Protein AF-A0A8H8SBA2-F1 (afdb_monomer)

Solvent-accessible surface area (backbone atoms only — not comparable to full-atom values): 4341 Å² total; per-residue 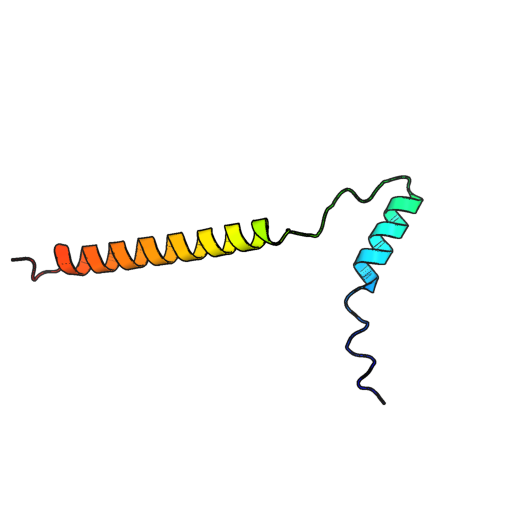(Å²): 139,80,81,74,68,75,79,66,72,83,61,61,64,68,52,49,54,42,55,54,35,47,73,74,73,39,76,80,78,78,74,86,68,73,46,74,69,53,54,49,51,54,52,51,53,53,52,50,53,55,51,52,52,50,50,51,49,52,48,44,49,69,65,66,36,102,75,55,125

Organism: NCBI:txid215460

Foldseek 3Di:
DDPPPPVPPPPPPVVVVQVVCVVVVHHPPDPPDCDPVNVVVVVVVVVVVVVVVVVVVVVCCVCVPPPND

Structure (mmCIF, N/CA/C/O backbone):
data_AF-A0A8H8SBA2-F1
#
_entry.id   AF-A0A8H8SBA2-F1
#
loop_
_atom_site.group_PDB
_atom_site.id
_atom_site.type_symbol
_atom_site.label_atom_id
_atom_site.label_alt_id
_atom_site.label_comp_id
_atom_site.label_asym_id
_atom_site.label_entity_id
_atom_site.label_seq_id
_atom_site.pdbx_PDB_ins_code
_atom_site.Cartn_x
_atom_site.Cartn_y
_atom_site.Cartn_z
_atom_site.occupancy
_atom_site.B_iso_or_equiv
_atom_site.auth_seq_id
_atom_site.auth_comp_id
_atom_site.auth_asym_id
_atom_site.auth_atom_id
_atom_site.pdbx_PDB_model_num
ATOM 1 N N . MET A 1 1 ? -34.992 -19.272 1.888 1.00 48.91 1 MET A N 1
ATOM 2 C CA . MET A 1 1 ? -33.618 -19.796 1.742 1.00 48.91 1 MET A CA 1
ATOM 3 C C . MET A 1 1 ? -32.936 -18.941 0.674 1.00 48.91 1 MET A C 1
ATOM 5 O O . MET A 1 1 ? -33.223 -19.126 -0.494 1.00 48.91 1 MET A O 1
ATOM 9 N N . SER A 1 2 ? -32.432 -17.758 1.014 1.00 51.09 2 SER A N 1
ATOM 10 C CA . SER A 1 2 ? -31.088 -17.462 1.544 1.00 51.09 2 SER A CA 1
ATOM 11 C C . SER A 1 2 ? -30.296 -16.710 0.463 1.00 51.09 2 SER A C 1
ATOM 13 O O . SER A 1 2 ? -29.637 -17.297 -0.384 1.00 51.09 2 SER A O 1
ATOM 15 N N . VAL A 1 3 ? -30.455 -15.385 0.460 1.00 61.72 3 VAL A N 1
ATOM 16 C CA . VAL A 1 3 ? -29.475 -14.435 -0.113 1.00 61.72 3 VAL A CA 1
ATOM 17 C C . VAL A 1 3 ? -29.015 -13.431 0.959 1.00 61.72 3 VAL A C 1
ATOM 19 O O . VAL A 1 3 ? -28.091 -12.665 0.741 1.00 61.72 3 VAL A O 1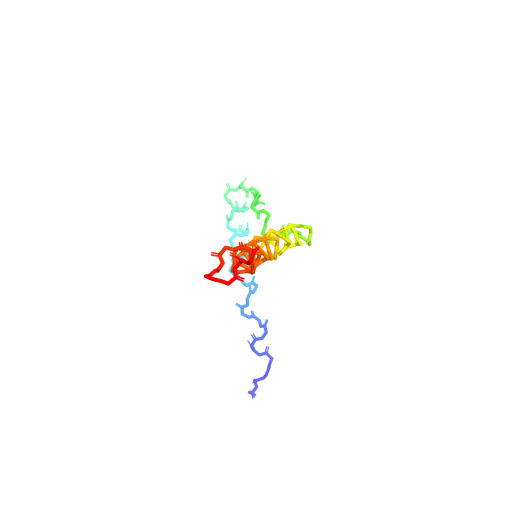
ATOM 22 N N . VAL A 1 4 ? -29.643 -13.471 2.145 1.00 61.97 4 VAL A N 1
ATOM 23 C CA . VAL A 1 4 ? -29.408 -12.570 3.288 1.00 61.97 4 VAL A CA 1
ATOM 24 C C . VAL A 1 4 ? -28.340 -13.125 4.253 1.00 61.97 4 VAL A C 1
ATOM 26 O O . VAL A 1 4 ? -27.822 -12.382 5.082 1.00 61.97 4 VAL A O 1
ATOM 29 N N . ASP A 1 5 ? -27.962 -14.406 4.137 1.00 59.91 5 ASP A N 1
ATOM 30 C CA . ASP A 1 5 ? -27.013 -15.065 5.056 1.00 59.91 5 ASP A CA 1
ATOM 31 C C . ASP A 1 5 ? -25.531 -14.865 4.686 1.00 59.91 5 ASP A C 1
ATOM 33 O O . ASP A 1 5 ? -24.656 -15.043 5.531 1.00 59.91 5 ASP A O 1
ATOM 37 N N . ILE A 1 6 ? -25.222 -14.466 3.447 1.00 59.47 6 ILE A N 1
ATOM 38 C CA . ILE A 1 6 ? -23.832 -14.374 2.959 1.00 59.47 6 ILE A CA 1
ATOM 39 C C . ILE A 1 6 ? -23.139 -13.083 3.431 1.00 59.47 6 ILE A C 1
ATOM 41 O O . ILE A 1 6 ? -21.930 -13.078 3.647 1.00 59.47 6 ILE A O 1
ATOM 45 N N . GLU A 1 7 ? -23.886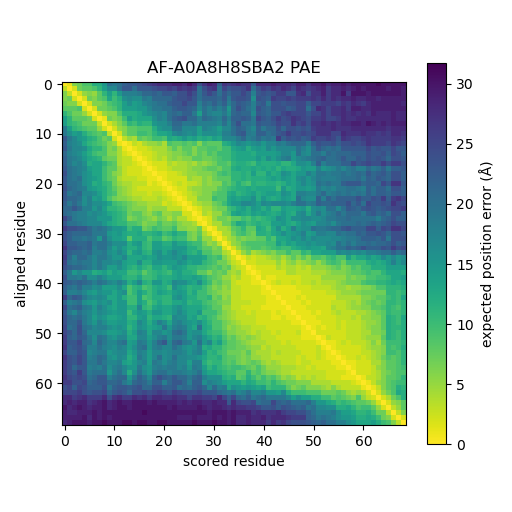 -12.006 3.687 1.00 56.38 7 GLU A N 1
ATOM 46 C CA . GLU A 1 7 ? -23.302 -10.710 4.072 1.00 56.38 7 GLU A CA 1
ATOM 47 C C . GLU A 1 7 ? -22.972 -10.594 5.575 1.00 56.38 7 GLU A C 1
ATOM 49 O O . GLU A 1 7 ? -22.271 -9.679 5.997 1.00 56.38 7 GLU A O 1
ATOM 54 N N . ARG A 1 8 ? -23.426 -11.538 6.413 1.00 56.97 8 ARG A N 1
ATOM 55 C CA . ARG A 1 8 ? -23.291 -11.459 7.884 1.00 56.97 8 ARG A CA 1
ATOM 56 C C . ARG A 1 8 ? -22.037 -12.111 8.476 1.00 56.97 8 ARG A C 1
ATOM 58 O O . ARG A 1 8 ? -21.865 -12.079 9.690 1.00 56.97 8 ARG A O 1
ATOM 65 N N . HIS A 1 9 ? -21.158 -12.702 7.669 1.00 50.88 9 HIS A N 1
ATOM 66 C CA . HIS A 1 9 ? -20.108 -13.587 8.193 1.00 50.88 9 HIS A CA 1
ATOM 67 C C . HIS A 1 9 ? -18.729 -12.952 8.439 1.00 50.88 9 HIS A C 1
ATOM 69 O O . HIS A 1 9 ? -17.854 -13.630 8.973 1.00 50.88 9 HIS A O 1
ATOM 75 N N . HIS A 1 10 ? -18.509 -11.677 8.100 1.00 51.22 10 HIS A N 1
ATOM 76 C CA . HIS A 1 10 ? -17.166 -11.074 8.164 1.00 51.22 10 HIS A CA 1
ATOM 77 C C . HIS A 1 10 ? -16.941 -10.087 9.331 1.00 51.22 10 HIS A C 1
ATOM 79 O O . HIS A 1 10 ? -15.821 -9.615 9.532 1.00 51.22 10 HIS A O 1
ATOM 85 N N . SER A 1 11 ? -17.967 -9.783 10.132 1.00 55.00 11 SER A N 1
ATOM 86 C CA . SER A 1 11 ? -17.872 -8.832 11.255 1.00 55.00 11 SER A CA 1
ATOM 87 C C . SER A 1 11 ? -17.805 -9.482 12.642 1.00 55.00 11 SER A C 1
ATOM 89 O O . SER A 1 11 ? -17.432 -8.827 13.603 1.00 55.00 11 SER A O 1
ATOM 91 N N . THR A 1 12 ? -18.060 -10.785 12.776 1.00 62.47 12 THR A N 1
ATOM 92 C CA . THR A 1 12 ? -18.280 -11.389 14.102 1.00 62.47 12 THR A CA 1
ATOM 93 C C . THR A 1 12 ? -17.016 -11.703 14.898 1.00 62.47 12 THR A C 1
ATOM 95 O O . THR A 1 12 ? -17.085 -11.761 16.115 1.00 62.47 12 THR A O 1
ATOM 98 N N . VAL A 1 13 ? -15.882 -11.986 14.249 1.00 67.06 13 VAL A N 1
ATOM 99 C CA . VAL A 1 13 ? -14.653 -12.400 14.963 1.00 67.06 13 VAL A CA 1
ATOM 100 C C . VAL A 1 13 ? -13.935 -11.187 15.545 1.00 67.06 13 VAL A C 1
ATOM 102 O O . VAL A 1 13 ? -13.610 -11.175 16.721 1.00 67.06 13 VAL A O 1
ATOM 105 N N . ALA A 1 14 ? -13.781 -10.129 14.745 1.00 69.00 14 ALA A N 1
ATOM 106 C CA . ALA A 1 14 ? -13.108 -8.914 15.188 1.00 69.00 14 ALA A CA 1
ATOM 107 C C . ALA A 1 14 ? -13.848 -8.219 16.341 1.00 69.00 14 ALA A C 1
ATOM 109 O O . ALA A 1 14 ? -13.188 -7.709 17.234 1.00 69.00 14 ALA A O 1
ATOM 110 N N . GLU A 1 15 ? -15.188 -8.215 16.324 1.00 70.50 15 GLU A N 1
ATOM 111 C CA . GLU A 1 15 ? -16.027 -7.670 17.403 1.00 70.50 15 GLU A CA 1
ATOM 112 C C . GLU A 1 15 ? -15.898 -8.492 18.694 1.00 70.50 15 GLU A C 1
ATOM 114 O O . GLU A 1 15 ? -15.708 -7.923 19.765 1.00 70.50 15 GLU A O 1
ATOM 119 N N . ARG A 1 16 ? -15.892 -9.829 18.582 1.00 74.00 16 ARG A N 1
ATOM 120 C CA . ARG A 1 16 ? -15.680 -10.736 19.724 1.00 74.00 16 ARG A CA 1
ATOM 121 C C . ARG A 1 16 ? -14.306 -10.556 20.365 1.00 74.00 16 ARG A C 1
ATOM 123 O O . ARG A 1 16 ? -14.227 -10.523 21.586 1.00 74.00 16 ARG A O 1
ATOM 130 N N . ASP A 1 17 ? -13.259 -10.374 19.561 1.00 75.38 17 ASP A N 1
ATOM 131 C CA . ASP A 1 17 ? -11.906 -10.124 20.069 1.00 75.38 17 ASP A CA 1
ATOM 132 C C . ASP A 1 17 ? -11.820 -8.785 20.836 1.00 75.38 17 ASP A C 1
ATOM 134 O O . ASP A 1 17 ? -11.054 -8.669 21.792 1.00 75.38 17 ASP A O 1
ATOM 138 N N . VAL A 1 18 ? -12.594 -7.758 20.443 1.00 77.31 18 VAL A N 1
ATOM 139 C CA . VAL A 1 18 ? -12.657 -6.470 21.171 1.00 77.31 18 VAL A CA 1
ATOM 140 C C . VAL A 1 18 ? -13.290 -6.660 22.540 1.00 77.31 18 VAL A C 1
ATOM 142 O O . VAL A 1 18 ? -12.756 -6.169 23.536 1.00 77.31 18 VAL A O 1
ATOM 145 N N . ASP A 1 19 ? -14.428 -7.350 22.568 1.00 77.06 19 ASP A N 1
ATOM 146 C CA . ASP A 1 19 ? -15.208 -7.574 23.780 1.00 77.06 19 ASP A CA 1
ATOM 147 C C . ASP A 1 19 ? -14.434 -8.452 24.775 1.00 77.06 19 ASP A C 1
ATOM 149 O O . ASP A 1 19 ? -14.416 -8.158 25.969 1.00 77.06 19 ASP A O 1
ATOM 153 N N . GLU A 1 20 ? -13.706 -9.459 24.284 1.00 79.31 20 GLU A N 1
ATOM 154 C CA . GLU A 1 20 ? -12.840 -10.321 25.096 1.00 79.31 20 GLU A CA 1
ATOM 155 C C . GLU A 1 20 ? -11.643 -9.549 25.686 1.00 79.31 20 GLU A C 1
ATOM 157 O O . GLU A 1 20 ? -11.340 -9.668 26.874 1.00 79.31 20 GLU A O 1
ATOM 162 N N . LEU A 1 21 ? -10.989 -8.680 24.905 1.00 77.88 21 LEU A N 1
ATOM 163 C CA . LEU A 1 21 ? -9.929 -7.801 25.421 1.00 77.88 21 LEU A CA 1
ATOM 164 C C . LEU A 1 21 ? -10.463 -6.828 26.483 1.00 77.88 21 LEU A C 1
ATOM 166 O O . LEU A 1 21 ? -9.803 -6.608 27.505 1.00 77.88 21 LEU A O 1
ATOM 170 N N . ALA A 1 22 ? -11.660 -6.278 26.261 1.00 78.19 22 ALA A N 1
ATOM 171 C CA . ALA A 1 22 ? -12.312 -5.365 27.191 1.00 78.19 22 ALA A CA 1
ATOM 172 C C . ALA A 1 22 ? -12.664 -6.050 28.524 1.00 78.19 22 ALA A C 1
ATOM 174 O O . ALA A 1 22 ? -12.518 -5.424 29.576 1.00 78.19 22 ALA A O 1
ATOM 175 N N . GLU A 1 23 ? -13.051 -7.330 28.500 1.00 76.88 23 GLU A N 1
ATOM 176 C CA . GLU A 1 23 ? -13.303 -8.144 29.698 1.00 76.88 23 GLU A CA 1
ATOM 177 C C . GLU A 1 23 ? -12.038 -8.320 30.556 1.00 76.88 23 GLU A C 1
ATOM 179 O O . GLU A 1 23 ? -12.099 -8.263 31.785 1.00 76.88 23 GLU A O 1
ATOM 184 N N . PHE A 1 24 ? -10.866 -8.421 29.927 1.00 79.19 24 PHE A N 1
ATOM 185 C CA . PHE A 1 24 ? -9.575 -8.462 30.620 1.00 79.19 24 PHE A CA 1
ATOM 186 C C . PHE A 1 24 ? -9.048 -7.082 31.056 1.00 79.19 24 PHE A C 1
ATOM 188 O O . PHE A 1 24 ? -7.940 -6.982 31.588 1.00 79.19 24 PHE A O 1
ATOM 195 N N . GLY A 1 25 ? -9.820 -6.009 30.854 1.00 79.50 25 GLY A N 1
ATOM 196 C CA . GLY A 1 25 ? -9.420 -4.637 31.172 1.00 79.50 25 GLY A CA 1
ATOM 197 C C . GLY A 1 25 ? -8.434 -4.026 30.171 1.00 79.50 25 GLY A C 1
ATOM 198 O O . GLY A 1 25 ? -7.874 -2.960 30.438 1.00 79.50 25 GLY A O 1
ATOM 199 N N . TYR A 1 26 ? -8.220 -4.671 29.020 1.00 77.94 26 TYR A N 1
ATOM 200 C CA . TYR A 1 26 ? -7.360 -4.177 27.951 1.00 77.94 26 TYR A CA 1
ATOM 201 C C . TYR A 1 26 ? -8.184 -3.474 26.870 1.00 77.94 26 TYR A C 1
ATOM 203 O O . TYR A 1 26 ? -9.153 -3.998 26.331 1.00 77.94 26 TYR A O 1
ATOM 211 N N . LYS A 1 27 ? -7.775 -2.258 26.505 1.00 73.06 27 LYS A N 1
ATOM 212 C CA . LYS A 1 27 ? -8.358 -1.535 25.374 1.00 73.06 27 LYS A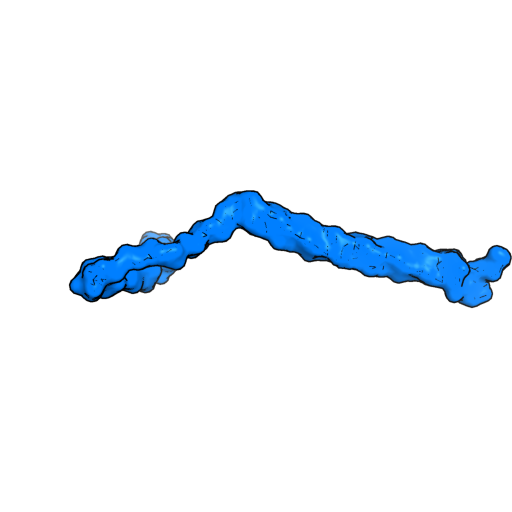 CA 1
ATOM 213 C C . LYS A 1 27 ? -7.785 -2.092 24.070 1.00 73.06 27 LYS A C 1
ATOM 215 O O . LYS A 1 27 ? -6.577 -2.293 23.968 1.00 73.06 27 LYS A O 1
ATOM 220 N N . GLN A 1 28 ? -8.624 -2.325 23.060 1.00 74.88 28 GLN A N 1
ATOM 221 C CA . GLN A 1 28 ? -8.148 -2.753 21.743 1.00 74.88 28 GLN A CA 1
ATOM 222 C C . GLN A 1 28 ? -7.349 -1.618 21.072 1.00 74.88 28 GLN A C 1
ATOM 224 O O . GLN A 1 28 ? -7.911 -0.686 20.500 1.00 74.88 28 GLN A O 1
ATOM 229 N N . GLU A 1 29 ? -6.019 -1.686 21.158 1.00 70.38 29 GLU A N 1
ATOM 230 C CA . GLU A 1 29 ? -5.100 -0.683 20.591 1.00 70.38 29 GLU A CA 1
ATOM 231 C C . GLU A 1 29 ? -4.746 -0.954 19.113 1.00 70.38 29 GLU A C 1
ATOM 233 O O . GLU A 1 29 ? -4.166 -0.104 18.430 1.00 70.38 29 GLU A O 1
ATOM 238 N N . LEU A 1 30 ? -5.102 -2.129 18.578 1.00 65.38 30 LEU A N 1
ATOM 239 C CA . LEU A 1 30 ? -4.816 -2.492 17.191 1.00 65.38 30 LEU A CA 1
ATOM 240 C C . LEU A 1 30 ? -5.834 -1.844 16.242 1.00 65.38 30 LEU A C 1
ATOM 242 O O . LEU A 1 30 ? -6.896 -2.395 15.960 1.00 65.38 30 LEU A O 1
ATOM 246 N N . LYS A 1 31 ? -5.496 -0.663 15.714 1.00 63.56 31 LYS A N 1
ATOM 247 C CA . LYS A 1 31 ? -6.287 -0.000 14.668 1.00 63.56 31 LYS A CA 1
ATOM 248 C C . LYS A 1 31 ? -6.198 -0.802 13.368 1.00 63.56 31 LYS A C 1
ATOM 250 O O . LYS A 1 31 ? -5.242 -0.664 12.608 1.00 63.56 31 LYS A O 1
ATOM 255 N N . ARG A 1 32 ? -7.212 -1.631 13.103 1.00 66.62 32 ARG A N 1
ATOM 256 C CA . ARG A 1 32 ? -7.348 -2.409 11.858 1.00 66.62 32 ARG A CA 1
ATOM 257 C C . ARG A 1 32 ? -7.831 -1.576 10.663 1.00 66.62 32 ARG A C 1
ATOM 259 O O . ARG A 1 32 ? -8.105 -2.130 9.608 1.00 66.62 32 ARG A O 1
ATOM 266 N N . ASP A 1 33 ? -7.884 -0.256 10.806 1.00 64.94 33 ASP A N 1
ATOM 267 C CA . ASP A 1 33 ? -8.058 0.665 9.690 1.00 64.94 33 ASP A CA 1
ATOM 268 C C . ASP A 1 33 ? -6.694 1.151 9.218 1.00 64.94 33 ASP A C 1
ATOM 270 O O . ASP A 1 33 ? -6.107 2.107 9.735 1.00 64.94 33 ASP A O 1
ATOM 274 N N . TRP A 1 34 ? -6.181 0.487 8.188 1.00 64.56 34 TRP A N 1
ATOM 275 C CA . TRP A 1 34 ? -5.164 1.086 7.342 1.00 64.56 34 TRP A CA 1
ATOM 276 C C . TRP A 1 34 ? -5.910 2.185 6.591 1.00 64.56 34 TRP A C 1
ATOM 278 O O . TRP A 1 34 ? -6.638 1.911 5.643 1.00 64.56 34 TRP A O 1
ATOM 288 N N . GLY A 1 35 ? -5.848 3.419 7.094 1.00 74.19 35 GLY A N 1
ATOM 289 C CA . GLY A 1 35 ? -6.613 4.524 6.518 1.00 74.19 35 GLY A CA 1
ATOM 290 C C . GLY A 1 35 ? -6.360 4.676 5.014 1.00 74.19 35 GLY A C 1
ATOM 291 O O . GLY A 1 35 ? -5.353 4.199 4.484 1.00 74.19 35 GLY A O 1
ATOM 292 N N . LEU A 1 36 ? -7.250 5.388 4.320 1.00 69.44 36 LEU A N 1
ATOM 293 C CA . LEU A 1 36 ? -7.155 5.646 2.873 1.00 69.44 36 LEU A CA 1
ATOM 294 C C . LEU A 1 36 ? -5.752 6.099 2.428 1.00 69.44 36 LEU A C 1
ATOM 296 O O . LEU A 1 36 ? -5.259 5.648 1.400 1.00 69.44 36 LEU A O 1
ATOM 300 N N . MET A 1 37 ? -5.072 6.915 3.239 1.00 76.50 37 MET A N 1
ATOM 301 C CA . MET A 1 37 ? -3.708 7.382 2.964 1.00 76.50 37 MET A CA 1
ATOM 302 C C . MET A 1 37 ? -2.650 6.268 3.031 1.00 76.50 37 MET A C 1
ATOM 304 O O . MET A 1 37 ? -1.705 6.283 2.246 1.00 76.50 37 MET A O 1
ATOM 308 N N . HIS A 1 38 ? -2.799 5.288 3.929 1.00 82.19 38 HIS A N 1
ATOM 309 C CA . HIS A 1 38 ? -1.869 4.160 4.041 1.00 82.19 38 HIS A CA 1
ATOM 310 C C . HIS A 1 38 ? -2.014 3.223 2.832 1.00 82.19 38 HIS A C 1
ATOM 312 O O . HIS A 1 38 ? -1.023 2.889 2.186 1.00 82.19 38 HIS A O 1
ATOM 318 N N . ASN A 1 39 ? -3.250 2.892 2.450 1.00 84.25 39 ASN A N 1
ATOM 319 C CA . ASN A 1 39 ? -3.525 2.109 1.242 1.00 84.25 39 ASN A CA 1
ATOM 320 C C . ASN A 1 39 ? -3.099 2.838 -0.048 1.00 84.25 39 ASN A C 1
ATOM 322 O O . ASN A 1 39 ? -2.566 2.210 -0.968 1.00 84.25 39 ASN A O 1
ATOM 326 N N . PHE A 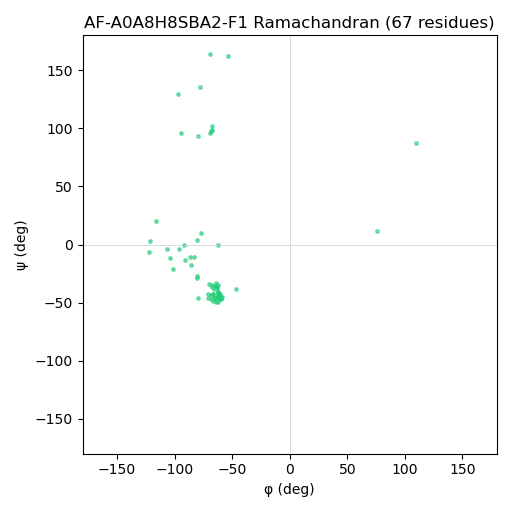1 40 ? -3.257 4.165 -0.101 1.00 88.62 40 PHE A N 1
ATOM 327 C CA . PHE A 1 40 ? -2.746 4.990 -1.197 1.00 88.62 40 PHE A CA 1
ATOM 328 C C . PHE A 1 40 ? -1.214 4.948 -1.277 1.00 88.62 40 PHE A C 1
ATOM 330 O O . PHE A 1 40 ? -0.663 4.739 -2.355 1.00 88.62 40 PHE A O 1
ATOM 337 N N . GLY A 1 41 ? -0.522 5.076 -0.140 1.00 89.62 41 GLY A N 1
ATOM 338 C CA . GLY A 1 41 ? 0.940 5.027 -0.076 1.00 89.62 41 GLY A CA 1
ATOM 339 C C . GLY A 1 41 ? 1.522 3.685 -0.528 1.00 89.62 41 GLY A C 1
ATOM 340 O O . GLY A 1 41 ? 2.490 3.661 -1.285 1.00 89.62 41 GLY A O 1
ATOM 341 N N . ILE A 1 42 ? 0.903 2.569 -0.132 1.00 89.88 42 ILE A N 1
ATOM 342 C CA . ILE A 1 42 ? 1.323 1.223 -0.559 1.00 89.88 42 ILE A CA 1
ATOM 343 C C . ILE A 1 42 ? 1.122 1.050 -2.064 1.00 89.88 42 ILE A C 1
ATOM 345 O O . ILE A 1 42 ? 2.030 0.604 -2.763 1.00 89.88 42 ILE A O 1
ATOM 349 N N . SER A 1 43 ? -0.039 1.459 -2.578 1.00 92.25 43 SER A N 1
ATOM 350 C CA . SER A 1 43 ? -0.335 1.390 -4.013 1.00 92.25 43 SER A CA 1
ATOM 351 C C . SER A 1 43 ? 0.651 2.233 -4.826 1.00 92.25 43 SER A C 1
ATOM 353 O O . SER A 1 43 ? 1.206 1.759 -5.816 1.00 92.25 43 SER A O 1
ATOM 355 N N . PHE A 1 44 ? 0.937 3.456 -4.370 1.00 91.31 44 PHE A N 1
ATOM 356 C CA . PHE A 1 44 ? 1.932 4.335 -4.981 1.00 91.31 44 PHE A CA 1
ATOM 357 C C . PHE A 1 44 ? 3.340 3.721 -4.958 1.00 91.31 44 PHE A C 1
ATOM 359 O O . PHE A 1 44 ? 4.041 3.765 -5.968 1.00 91.31 44 PHE A O 1
ATOM 366 N N . SER A 1 45 ? 3.742 3.101 -3.844 1.00 94.38 45 SER A N 1
ATOM 367 C CA . SER A 1 45 ? 5.036 2.421 -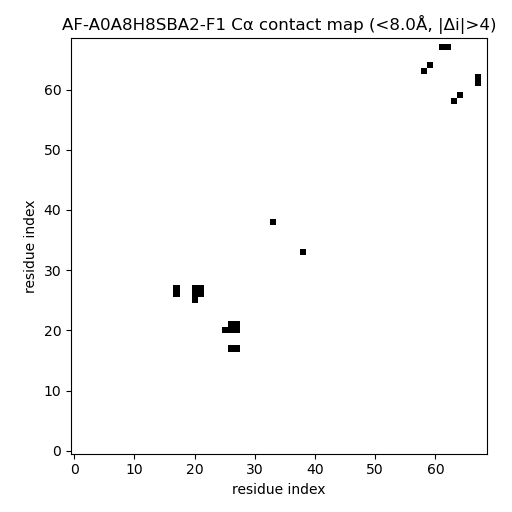3.716 1.00 94.38 45 SER A CA 1
ATOM 368 C C . SER A 1 45 ? 5.193 1.286 -4.734 1.00 94.38 45 SER A C 1
ATOM 370 O O . SER A 1 45 ? 6.210 1.226 -5.427 1.00 94.38 45 SER A O 1
ATOM 372 N N . ILE A 1 46 ? 4.168 0.442 -4.892 1.00 94.38 46 ILE A N 1
ATOM 373 C CA . ILE A 1 46 ? 4.174 -0.674 -5.848 1.00 94.38 46 ILE A CA 1
ATOM 374 C C . ILE A 1 46 ? 4.260 -0.160 -7.292 1.00 94.38 46 ILE A C 1
ATOM 376 O O . ILE A 1 46 ? 5.116 -0.611 -8.055 1.00 94.38 46 ILE A O 1
ATOM 380 N N . ILE A 1 47 ? 3.414 0.809 -7.664 1.00 94.00 47 ILE A N 1
ATOM 381 C CA . ILE A 1 47 ? 3.401 1.386 -9.019 1.00 94.00 47 ILE A CA 1
ATOM 382 C C . ILE A 1 47 ? 4.751 2.039 -9.342 1.00 94.00 47 ILE A C 1
ATOM 384 O O . ILE A 1 47 ? 5.272 1.847 -10.440 1.00 94.00 47 ILE A O 1
ATOM 388 N N . SER A 1 48 ? 5.337 2.769 -8.390 1.00 94.12 48 SER A N 1
ATOM 389 C CA . SER A 1 48 ? 6.635 3.435 -8.547 1.00 94.12 48 SER A CA 1
ATOM 390 C C . SER A 1 48 ? 7.763 2.447 -8.862 1.00 94.12 48 SER A C 1
ATOM 392 O O . SER A 1 48 ? 8.506 2.650 -9.822 1.00 94.12 48 SER A O 1
ATOM 394 N N . VAL A 1 49 ? 7.856 1.337 -8.121 1.00 94.94 49 VAL A N 1
ATOM 395 C CA . VAL A 1 49 ? 8.892 0.312 -8.342 1.00 94.94 49 VAL A CA 1
ATOM 396 C C . VAL A 1 49 ? 8.717 -0.379 -9.695 1.00 94.94 49 VAL A C 1
ATOM 398 O O . VAL A 1 49 ? 9.686 -0.506 -10.444 1.00 94.94 49 VAL A O 1
ATOM 401 N N . ILE A 1 50 ? 7.490 -0.786 -10.038 1.00 95.88 50 ILE A N 1
ATOM 402 C CA . ILE A 1 50 ? 7.196 -1.446 -11.320 1.00 95.88 50 ILE A CA 1
ATOM 403 C C . ILE A 1 50 ? 7.529 -0.514 -12.487 1.00 95.88 50 ILE A C 1
ATOM 405 O O . ILE A 1 50 ? 8.212 -0.925 -13.425 1.00 95.88 50 ILE A O 1
ATOM 409 N N . THR A 1 51 ? 7.097 0.746 -12.412 1.00 93.81 51 THR A N 1
ATOM 410 C CA . THR A 1 51 ? 7.368 1.752 -13.448 1.00 93.81 51 THR A CA 1
ATOM 411 C C . THR A 1 51 ? 8.866 2.018 -13.566 1.00 93.81 51 THR A C 1
ATOM 413 O O . THR A 1 51 ? 9.401 2.003 -14.666 1.00 93.81 51 THR A O 1
ATOM 416 N N . GLY A 1 52 ? 9.573 2.198 -12.446 1.00 90.94 52 GLY A N 1
ATOM 417 C CA . GLY A 1 52 ? 11.012 2.457 -12.441 1.00 90.94 52 GLY A CA 1
ATOM 418 C C . GLY A 1 52 ? 11.828 1.327 -13.067 1.00 90.94 52 GLY A C 1
ATOM 419 O O . GLY A 1 52 ? 12.689 1.591 -13.903 1.00 90.94 52 GLY A O 1
ATOM 420 N N . ILE A 1 53 ? 11.538 0.071 -12.715 1.00 92.94 53 ILE A N 1
ATOM 421 C CA . ILE A 1 53 ? 12.238 -1.092 -13.281 1.00 92.94 53 ILE A CA 1
ATOM 422 C C . ILE A 1 53 ? 11.893 -1.268 -14.758 1.00 92.94 53 ILE A C 1
ATOM 424 O O . ILE A 1 53 ? 12.797 -1.504 -15.552 1.00 92.94 53 ILE A O 1
ATOM 428 N N . THR A 1 54 ? 10.620 -1.128 -15.135 1.00 89.50 54 THR A N 1
ATOM 429 C CA . THR A 1 54 ? 10.182 -1.273 -16.533 1.00 89.50 54 THR A CA 1
ATOM 430 C C . THR A 1 54 ? 10.847 -0.219 -17.411 1.00 89.50 54 THR A C 1
ATOM 432 O O . THR A 1 54 ? 11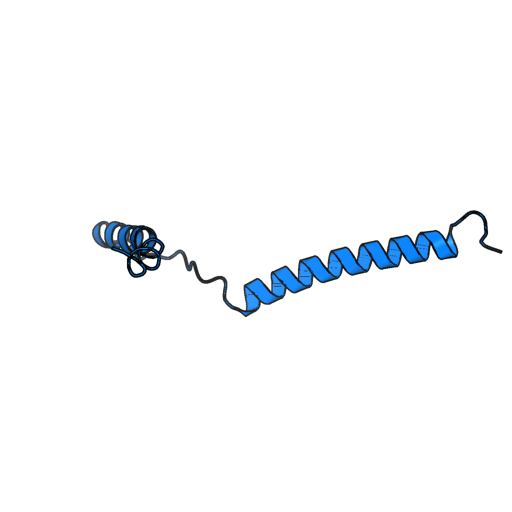.496 -0.571 -18.388 1.00 89.50 54 THR A O 1
ATOM 435 N N . THR A 1 55 ? 10.806 1.052 -17.004 1.00 88.56 55 THR A N 1
ATOM 436 C CA . THR A 1 55 ? 11.465 2.147 -17.724 1.00 88.56 55 THR A CA 1
ATOM 437 C C . THR A 1 55 ? 12.976 1.958 -17.785 1.00 88.56 55 THR A C 1
ATOM 439 O O . THR A 1 55 ? 13.572 2.170 -18.834 1.00 88.56 55 THR A O 1
ATOM 442 N N . LEU A 1 56 ? 13.626 1.556 -16.688 1.00 86.31 56 LEU A N 1
ATOM 443 C CA . LEU A 1 56 ? 15.075 1.346 -16.676 1.00 86.31 56 LEU A CA 1
ATOM 444 C C . LEU A 1 56 ? 15.484 0.155 -17.549 1.00 86.31 56 LEU A C 1
ATOM 446 O O . LEU A 1 56 ? 16.519 0.206 -18.207 1.00 86.31 56 LEU A O 1
ATOM 450 N N . PHE A 1 57 ? 14.676 -0.901 -17.572 1.00 85.00 57 PHE A N 1
ATOM 451 C CA . PHE A 1 57 ? 14.883 -2.059 -18.429 1.00 85.00 57 PHE A CA 1
ATOM 452 C C . PHE A 1 57 ? 14.674 -1.707 -19.905 1.00 85.00 57 PHE A C 1
ATOM 454 O O . PHE A 1 57 ? 15.538 -2.002 -20.724 1.00 85.00 57 PHE A O 1
ATOM 461 N N . GLU A 1 58 ? 13.590 -1.010 -20.247 1.00 82.94 58 GLU A N 1
ATOM 462 C CA . GLU A 1 58 ? 13.346 -0.483 -21.594 1.00 82.94 58 GLU A CA 1
ATOM 463 C C . GLU A 1 58 ? 14.465 0.461 -22.037 1.00 82.94 58 GLU A C 1
ATOM 465 O O . GLU A 1 58 ? 14.981 0.345 -23.147 1.00 82.94 58 GLU A O 1
ATOM 470 N N . TYR A 1 59 ? 14.887 1.374 -21.165 1.00 83.06 59 TYR A N 1
ATOM 471 C CA . TYR A 1 59 ? 16.005 2.273 -21.417 1.00 83.06 59 TYR A CA 1
ATOM 472 C 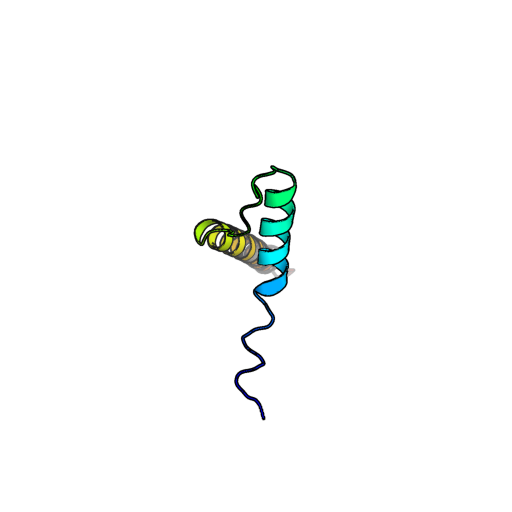C . TYR A 1 59 ? 17.311 1.495 -21.614 1.00 83.06 59 TYR A C 1
ATOM 474 O O . TYR A 1 59 ? 18.050 1.762 -22.557 1.00 83.06 59 TYR A O 1
ATOM 482 N N . GLY A 1 60 ? 17.580 0.494 -20.777 1.00 80.38 60 GLY A N 1
ATOM 483 C CA . GLY A 1 60 ? 18.737 -0.388 -20.898 1.00 80.38 60 GLY A CA 1
ATOM 484 C C . GLY A 1 60 ? 18.732 -1.215 -22.186 1.00 80.38 60 GLY A C 1
ATOM 485 O O . GLY A 1 60 ? 19.784 -1.387 -22.789 1.00 80.38 60 GLY A O 1
ATOM 486 N N . LEU A 1 61 ? 17.572 -1.669 -22.663 1.00 77.31 61 LEU A N 1
ATOM 487 C CA . LEU A 1 61 ? 17.449 -2.356 -23.952 1.00 77.31 61 LEU A CA 1
ATOM 488 C C . LEU A 1 61 ? 17.647 -1.407 -25.139 1.00 77.31 61 LEU A C 1
ATOM 490 O O . LEU A 1 61 ? 18.350 -1.757 -26.084 1.00 77.31 61 LEU A O 1
ATOM 494 N N . ASN A 1 62 ? 17.064 -0.208 -25.083 1.00 73.62 62 ASN A N 1
ATOM 495 C CA . ASN A 1 62 ? 17.197 0.791 -26.145 1.00 73.62 62 ASN A CA 1
ATOM 496 C C . ASN A 1 62 ? 18.612 1.385 -26.226 1.00 73.62 62 ASN A C 1
ATOM 498 O O . ASN A 1 62 ? 19.078 1.699 -27.315 1.00 73.62 62 ASN A O 1
ATOM 502 N N . THR A 1 63 ? 19.299 1.528 -25.091 1.00 71.81 63 THR A N 1
ATOM 503 C CA . THR A 1 63 ? 20.616 2.189 -25.011 1.00 71.81 63 THR A CA 1
ATOM 504 C C . THR A 1 63 ? 21.777 1.190 -24.920 1.00 71.81 63 THR A C 1
ATOM 506 O O . THR A 1 63 ? 22.910 1.536 -25.229 1.00 71.81 63 THR A O 1
ATOM 509 N N . GLY A 1 64 ? 21.518 -0.049 -24.491 1.00 65.31 64 GLY A N 1
ATOM 510 C CA . GLY A 1 64 ? 22.522 -1.096 -24.254 1.00 65.31 64 GLY A CA 1
ATOM 511 C C . GLY A 1 64 ? 22.333 -2.383 -25.067 1.00 65.31 64 GLY A C 1
ATOM 512 O O . GLY A 1 64 ? 23.099 -3.328 -24.881 1.00 65.31 64 GLY A O 1
ATOM 513 N N . GLY A 1 65 ? 21.336 -2.461 -25.956 1.00 64.94 65 GLY A N 1
ATOM 514 C CA . GLY A 1 65 ? 21.190 -3.575 -26.899 1.00 64.94 65 GLY A CA 1
ATOM 515 C C . GLY A 1 65 ? 22.288 -3.591 -27.985 1.00 64.94 65 GLY A C 1
ATOM 516 O O . GLY A 1 65 ? 22.920 -2.564 -28.227 1.00 64.94 65 GLY A O 1
ATOM 517 N N . PRO A 1 66 ? 22.495 -4.713 -28.715 1.00 59.00 66 PRO A N 1
ATOM 518 C CA . PRO A 1 66 ? 23.558 -4.867 -29.729 1.00 59.00 66 PRO A CA 1
ATOM 519 C C . PRO A 1 66 ? 23.480 -3.910 -30.935 1.00 59.00 66 PRO A C 1
ATOM 521 O O . PRO A 1 66 ? 24.300 -4.006 -31.844 1.00 59.00 66 PRO A O 1
ATOM 524 N N . GLY A 1 67 ? 22.470 -3.040 -30.975 1.00 58.91 67 GLY A N 1
ATOM 525 C CA . GLY A 1 67 ? 22.221 -2.048 -32.018 1.00 58.91 67 GLY A CA 1
ATOM 526 C C . GLY A 1 67 ? 22.312 -0.600 -31.533 1.00 58.91 67 GLY A C 1
ATOM 527 O O . GLY A 1 67 ? 21.742 0.271 -32.182 1.00 58.91 67 GLY A O 1
ATOM 528 N N . GLY A 1 68 ? 22.980 -0.331 -30.406 1.00 54.50 68 GLY A N 1
ATOM 529 C CA . GLY A 1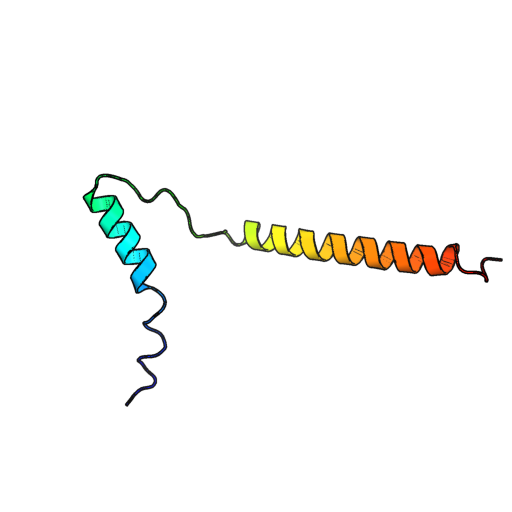 68 ? 23.419 1.023 -30.071 1.00 54.50 68 GLY A CA 1
ATOM 530 C C . GLY A 1 68 ? 24.500 1.468 -31.058 1.00 54.50 68 GLY A C 1
ATOM 531 O O . GLY A 1 68 ? 25.636 1.006 -30.975 1.00 54.50 68 GLY A O 1
ATOM 532 N N . THR A 1 69 ? 24.113 2.295 -32.028 1.00 50.09 69 THR A N 1
ATOM 533 C CA . THR A 1 69 ? 25.019 3.100 -32.864 1.00 50.09 69 THR A CA 1
ATOM 534 C C . THR A 1 69 ? 25.825 4.080 -32.030 1.00 50.09 69 THR A C 1
ATOM 536 O O . THR A 1 69 ? 25.202 4.678 -31.121 1.00 50.09 69 THR A O 1
#

Secondary structure (DSSP, 8-state):
--SSSSTTSSSHHHHHHHHHHHHTT----------HHHHHHHHHHHHHHHHHHHHHHHHHHHHHSTT--

Mean predicted aligned error: 14.26 Å

Radius of gyration: 24.24 Å; Cα contacts (8 Å, |Δi|>4): 12; chains: 1; bounding box: 59×27×64 Å

pLDDT: mean 74.4, std 13.36, range [48.91, 95.88]

Sequence (69 aa):
MSVVDIERHHSTVAERDVDELAEFGYKQELKRDWGLMHNFGISFSIISVITGITTLFEYGLNTGGPGGT